Protein AF-A0A2D4MMD1-F1 (afdb_monomer_lite)

Foldseek 3Di:
DDDPVVVVVVVVVVVVLVVLVVLLVVLVVCCVVDVPVSLVSLVVSVVDPCSVVRPPNLQSLLSQLQVCVVVVVNVRSVVSVVVCPVVDPPDPCCVRHPD

Structure (mmCIF, N/CA/C/O backbone):
data_AF-A0A2D4MMD1-F1
#
_entry.id   AF-A0A2D4MMD1-F1
#
loop_
_atom_site.group_PDB
_atom_site.id
_atom_site.type_symbol
_atom_site.label_atom_id
_atom_site.label_alt_id
_atom_site.label_comp_id
_atom_site.label_asym_id
_atom_site.label_entity_id
_atom_site.label_seq_id
_atom_site.pdbx_PDB_ins_code
_atom_site.Cartn_x
_atom_site.Cartn_y
_atom_site.Cartn_z
_atom_site.occupancy
_atom_site.B_iso_or_equiv
_atom_site.auth_seq_id
_atom_site.auth_comp_id
_atom_site.auth_asym_id
_atom_site.auth_atom_id
_atom_site.pdbx_PDB_model_num
ATOM 1 N N . THR A 1 1 ? 22.528 -6.081 -30.629 1.00 61.34 1 THR A N 1
ATOM 2 C CA . THR A 1 1 ? 22.877 -5.779 -29.221 1.00 61.34 1 THR A CA 1
ATOM 3 C C . THR A 1 1 ? 22.115 -4.531 -28.816 1.00 61.34 1 THR A C 1
ATOM 5 O O . THR A 1 1 ? 22.139 -3.575 -29.575 1.00 61.34 1 THR A O 1
ATOM 8 N N . ARG A 1 2 ? 21.339 -4.562 -27.718 1.00 66.31 2 ARG A N 1
ATOM 9 C CA . ARG A 1 2 ? 20.625 -3.365 -27.217 1.00 66.31 2 ARG A CA 1
ATOM 10 C C . ARG A 1 2 ? 21.640 -2.291 -26.816 1.00 66.31 2 ARG A C 1
ATOM 12 O O . ARG A 1 2 ? 22.736 -2.656 -26.395 1.00 66.31 2 ARG A O 1
ATOM 19 N N . SER A 1 3 ? 21.302 -1.009 -26.971 1.00 89.75 3 SER A N 1
ATOM 20 C CA . SER A 1 3 ? 22.235 0.072 -26.629 1.00 89.75 3 SER A CA 1
ATOM 21 C C . SER A 1 3 ? 22.489 0.106 -25.109 1.00 89.75 3 SER A C 1
ATOM 23 O O . SER A 1 3 ? 21.582 -0.233 -24.342 1.00 89.75 3 SER A O 1
ATOM 25 N N . PRO A 1 4 ? 23.683 0.520 -24.648 1.00 89.00 4 PRO A N 1
ATOM 26 C CA . PRO A 1 4 ? 23.970 0.669 -23.218 1.00 89.00 4 PRO A CA 1
ATOM 27 C C . PRO A 1 4 ? 22.938 1.547 -22.491 1.00 89.00 4 PRO A C 1
ATOM 29 O O . PRO A 1 4 ? 22.465 1.191 -21.415 1.00 89.00 4 PRO A O 1
ATOM 32 N N . VAL A 1 5 ? 22.479 2.618 -23.145 1.00 91.00 5 VAL A N 1
ATOM 33 C CA . VAL A 1 5 ? 21.457 3.540 -22.623 1.00 91.00 5 VAL A CA 1
ATOM 34 C C . VAL A 1 5 ? 20.115 2.836 -22.389 1.00 91.00 5 VAL A C 1
ATOM 36 O O . VAL A 1 5 ? 19.455 3.051 -21.376 1.00 91.00 5 VAL A O 1
ATOM 39 N N . GLU A 1 6 ? 19.697 1.938 -23.286 1.00 91.44 6 GLU A N 1
ATOM 40 C CA . GLU A 1 6 ? 18.475 1.148 -23.077 1.00 91.44 6 GLU A CA 1
ATOM 41 C C . GLU A 1 6 ? 18.589 0.188 -21.888 1.00 91.44 6 GLU A C 1
ATOM 43 O O . GLU A 1 6 ? 17.577 -0.137 -21.258 1.00 91.44 6 GLU A O 1
ATOM 48 N N . GLN A 1 7 ? 19.792 -0.315 -21.601 1.00 91.00 7 GLN A N 1
ATOM 49 C CA . GLN A 1 7 ? 20.032 -1.193 -20.456 1.00 91.00 7 GLN A CA 1
ATOM 50 C C . GLN A 1 7 ? 20.013 -0.401 -19.146 1.00 91.00 7 GLN A C 1
ATOM 52 O O . GLN A 1 7 ? 19.368 -0.841 -18.195 1.00 91.00 7 GLN A O 1
ATOM 57 N N . GLU A 1 8 ? 20.634 0.778 -19.120 1.00 92.75 8 GLU A N 1
ATOM 58 C CA . GLU A 1 8 ? 20.609 1.695 -17.975 1.00 92.75 8 GLU A CA 1
ATOM 59 C C . GLU A 1 8 ? 19.185 2.152 -17.646 1.00 92.75 8 GLU A C 1
ATOM 61 O O . GLU A 1 8 ? 18.755 2.036 -16.499 1.00 92.75 8 GLU A O 1
ATOM 66 N N . ASN A 1 9 ? 18.400 2.548 -18.652 1.00 92.88 9 ASN A N 1
ATOM 67 C CA . ASN A 1 9 ? 17.001 2.942 -18.456 1.00 92.88 9 ASN A CA 1
ATOM 68 C C . ASN A 1 9 ? 16.155 1.803 -17.867 1.00 92.88 9 ASN A C 1
ATOM 70 O O . ASN A 1 9 ? 15.319 2.021 -16.990 1.00 92.88 9 ASN A O 1
ATOM 74 N N . LYS A 1 10 ? 16.382 0.560 -18.311 1.00 91.06 10 LYS A N 1
ATOM 75 C CA . LYS A 1 10 ? 15.696 -0.613 -17.747 1.00 91.06 10 LYS A CA 1
ATOM 76 C C . LYS A 1 10 ? 16.117 -0.894 -16.316 1.00 91.06 10 LYS A C 1
ATOM 78 O O . LYS A 1 10 ? 15.265 -1.246 -15.503 1.00 91.06 10 LYS A O 1
ATOM 83 N N . LEU A 1 11 ? 17.405 -0.754 -16.014 1.00 94.25 11 LEU A N 1
ATOM 84 C CA . LEU A 1 11 ? 17.914 -0.935 -14.662 1.00 94.25 11 LEU A CA 1
ATOM 85 C C . LEU A 1 11 ? 17.304 0.104 -13.713 1.00 94.25 11 LEU A C 1
ATOM 87 O O . LEU A 1 11 ? 16.794 -0.273 -12.661 1.00 94.25 11 LEU A O 1
ATOM 91 N N . ALA A 1 12 ? 17.278 1.375 -14.120 1.00 92.50 12 ALA A N 1
ATOM 92 C CA . ALA A 1 12 ? 16.665 2.458 -13.357 1.00 92.50 12 ALA A CA 1
ATOM 93 C C . ALA A 1 12 ? 15.170 2.200 -13.104 1.00 92.50 12 ALA A C 1
ATOM 95 O O . ALA A 1 12 ? 14.697 2.333 -11.974 1.00 92.50 12 ALA A O 1
ATOM 96 N N . HIS A 1 13 ? 14.437 1.736 -14.122 1.00 90.56 13 HIS A N 1
ATOM 97 C CA . HIS A 1 13 ? 13.024 1.376 -13.972 1.00 90.56 13 HIS A CA 1
ATOM 98 C C . HIS A 1 13 ? 12.813 0.250 -12.954 1.00 90.56 13 HIS A C 1
ATOM 100 O O . HIS A 1 13 ? 11.971 0.349 -12.064 1.00 90.56 13 HIS A O 1
ATOM 106 N N . LEU A 1 14 ? 13.615 -0.816 -13.032 1.00 92.31 14 LEU A N 1
ATOM 107 C CA . LEU A 1 14 ? 13.545 -1.928 -12.079 1.00 92.31 14 LEU A CA 1
ATOM 108 C C . LEU A 1 14 ? 13.881 -1.486 -10.648 1.00 92.31 14 LEU A C 1
ATOM 110 O O . LEU A 1 14 ? 13.218 -1.913 -9.702 1.00 92.31 14 LEU A O 1
ATOM 114 N N . GLN A 1 15 ? 14.872 -0.611 -10.480 1.00 93.19 15 GLN A N 1
ATOM 115 C CA . GLN A 1 15 ? 15.237 -0.054 -9.177 1.00 93.19 15 GLN A CA 1
ATOM 116 C C . GLN A 1 15 ? 14.120 0.815 -8.588 1.00 93.19 15 GLN A C 1
ATOM 118 O O . GLN A 1 15 ? 13.828 0.698 -7.393 1.00 93.19 15 GLN A O 1
ATOM 123 N N . SER A 1 16 ? 13.456 1.626 -9.417 1.00 91.38 16 SER A N 1
ATOM 124 C CA . SER A 1 16 ? 12.277 2.401 -9.012 1.00 91.38 16 SER A CA 1
ATOM 125 C C . SER A 1 16 ? 11.171 1.473 -8.503 1.00 91.38 16 SER A C 1
ATOM 127 O O . SER A 1 16 ? 10.710 1.598 -7.365 1.00 91.38 16 SER A O 1
ATOM 129 N N . LYS A 1 17 ? 10.854 0.422 -9.273 1.00 92.81 17 LYS A N 1
ATOM 130 C CA . LYS A 1 17 ? 9.864 -0.586 -8.876 1.00 92.81 17 LYS A CA 1
ATOM 131 C C . LYS A 1 17 ? 10.208 -1.279 -7.558 1.00 92.81 17 LYS A C 1
ATOM 133 O O . LYS A 1 17 ? 9.365 -1.393 -6.671 1.00 92.81 17 LYS A O 1
ATOM 138 N N . MET A 1 18 ? 11.459 -1.709 -7.388 1.00 94.00 18 MET A N 1
ATOM 139 C CA . MET A 1 18 ? 11.915 -2.323 -6.135 1.00 94.00 18 MET A CA 1
ATOM 140 C C . MET A 1 18 ? 11.807 -1.363 -4.947 1.00 94.00 18 MET A C 1
ATOM 142 O O . MET A 1 18 ? 11.532 -1.808 -3.833 1.00 94.00 18 MET A O 1
ATOM 146 N N . THR A 1 19 ? 12.012 -0.064 -5.165 1.00 94.69 19 THR A N 1
ATOM 147 C CA . THR A 1 19 ? 11.883 0.955 -4.116 1.00 94.69 19 THR A CA 1
ATOM 148 C C . THR A 1 19 ? 10.446 1.059 -3.620 1.00 94.69 19 THR A C 1
ATOM 150 O O . THR A 1 19 ? 10.227 1.015 -2.409 1.00 94.69 19 THR A O 1
ATOM 153 N N . LEU A 1 20 ? 9.464 1.097 -4.526 1.00 94.75 20 LEU A N 1
ATOM 154 C CA . LEU A 1 20 ? 8.046 1.103 -4.152 1.00 94.75 20 LEU A CA 1
ATOM 155 C C . LEU A 1 20 ? 7.672 -0.153 -3.352 1.00 94.75 20 LEU A C 1
ATOM 157 O O . LEU A 1 20 ? 7.110 -0.042 -2.261 1.00 94.75 20 LEU A O 1
ATOM 161 N N . VAL A 1 21 ? 8.069 -1.342 -3.829 1.00 94.88 21 VAL A N 1
ATOM 162 C CA . VAL A 1 21 ? 7.824 -2.619 -3.125 1.00 94.88 21 VAL A CA 1
ATOM 163 C C . VAL A 1 21 ? 8.410 -2.601 -1.711 1.00 94.88 21 VAL A C 1
ATOM 165 O O . VAL A 1 21 ? 7.737 -2.983 -0.753 1.00 94.88 21 VAL A O 1
ATOM 168 N N . LYS A 1 22 ? 9.651 -2.122 -1.555 1.00 96.44 22 LYS A N 1
ATOM 169 C CA . LYS A 1 22 ? 10.303 -2.017 -0.242 1.00 96.44 22 LYS A CA 1
ATOM 170 C C . LYS A 1 22 ? 9.555 -1.075 0.695 1.00 96.44 22 LYS A C 1
ATOM 172 O O . LYS A 1 22 ? 9.348 -1.448 1.847 1.00 96.44 22 LYS A O 1
ATOM 177 N N . ARG A 1 23 ? 9.129 0.096 0.210 1.00 96.06 23 ARG A N 1
ATOM 178 C CA . ARG A 1 23 ? 8.367 1.070 1.008 1.00 96.06 23 ARG A CA 1
ATOM 179 C C . ARG A 1 23 ? 7.072 0.465 1.541 1.00 96.06 23 ARG A C 1
ATOM 181 O O . ARG A 1 23 ? 6.801 0.588 2.730 1.00 96.06 23 ARG A O 1
ATOM 188 N N . PHE A 1 24 ? 6.319 -0.257 0.709 1.00 96.44 24 PHE A N 1
ATOM 189 C CA . PHE A 1 24 ? 5.073 -0.880 1.163 1.00 96.44 24 PHE A CA 1
ATOM 190 C C . PHE A 1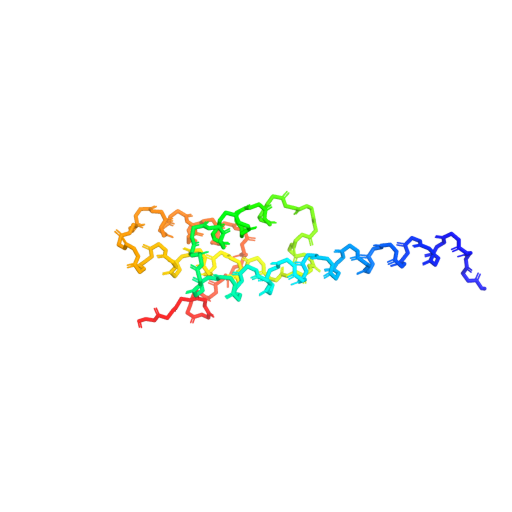 24 ? 5.309 -1.991 2.197 1.00 96.44 24 PHE A C 1
ATOM 192 O O . PHE A 1 24 ? 4.632 -2.043 3.223 1.00 96.44 24 PHE A O 1
ATOM 199 N N . ILE A 1 25 ? 6.312 -2.851 1.986 1.00 96.25 25 ILE A N 1
ATOM 200 C CA . ILE A 1 25 ? 6.680 -3.888 2.967 1.00 96.25 25 ILE A CA 1
ATOM 201 C C . ILE A 1 25 ? 7.122 -3.256 4.293 1.00 96.25 25 ILE A C 1
ATOM 203 O O . ILE A 1 25 ? 6.764 -3.757 5.358 1.00 96.25 25 ILE A O 1
ATOM 207 N N . GLN A 1 26 ? 7.895 -2.169 4.241 1.00 97.00 26 GLN A N 1
ATOM 208 C CA . GLN A 1 26 ? 8.334 -1.443 5.432 1.00 97.00 26 GLN A CA 1
ATOM 209 C C . GLN A 1 26 ? 7.155 -0.825 6.182 1.00 97.00 26 GLN A C 1
ATOM 211 O O . GLN A 1 26 ? 7.069 -1.025 7.388 1.00 97.00 26 GLN A O 1
ATOM 216 N N . ALA A 1 27 ? 6.216 -0.172 5.489 1.00 97.06 27 ALA A N 1
ATOM 217 C CA . ALA A 1 27 ? 5.010 0.377 6.109 1.00 97.06 27 ALA A CA 1
ATOM 218 C C . ALA A 1 27 ? 4.195 -0.712 6.830 1.00 97.06 27 ALA A C 1
ATOM 220 O O . ALA A 1 27 ? 3.839 -0.557 7.995 1.00 97.06 27 ALA A O 1
ATOM 221 N N . ARG A 1 28 ? 3.990 -1.873 6.191 1.00 96.31 28 ARG A N 1
ATOM 222 C CA . ARG A 1 28 ? 3.280 -3.004 6.814 1.00 96.31 28 ARG A CA 1
ATOM 223 C C . ARG A 1 28 ? 3.978 -3.556 8.058 1.00 96.31 28 ARG A C 1
ATOM 225 O O . ARG A 1 28 ? 3.296 -3.982 8.982 1.00 96.31 28 ARG A O 1
ATOM 232 N N . ARG A 1 29 ? 5.316 -3.582 8.079 1.00 96.75 29 ARG A N 1
ATOM 233 C CA . ARG A 1 29 ? 6.093 -4.007 9.259 1.00 96.75 29 ARG A CA 1
ATOM 234 C C . ARG A 1 29 ? 6.044 -2.967 10.373 1.00 96.75 29 ARG A C 1
ATOM 236 O O . ARG A 1 29 ? 5.891 -3.340 11.526 1.00 96.75 29 ARG A O 1
ATOM 243 N N . LEU A 1 30 ? 6.138 -1.687 10.015 1.00 97.25 30 LEU A N 1
ATOM 244 C CA . LEU A 1 30 ? 6.088 -0.573 10.957 1.00 97.25 30 LEU A CA 1
ATOM 245 C C . LEU A 1 30 ? 4.739 -0.492 11.677 1.00 97.25 30 LEU A C 1
ATOM 247 O O . LEU A 1 30 ? 4.693 -0.031 12.806 1.00 97.25 30 LEU A O 1
ATOM 251 N N . TYR A 1 31 ? 3.654 -0.974 11.066 1.00 97.19 31 TYR A N 1
ATOM 252 C CA . TYR A 1 31 ? 2.304 -0.857 11.619 1.00 97.19 31 TYR A CA 1
ATOM 253 C C . TYR A 1 31 ? 2.146 -1.389 13.049 1.00 97.19 31 TYR A C 1
ATOM 255 O O . TYR A 1 31 ? 1.387 -0.816 13.819 1.00 97.19 31 TYR A O 1
ATOM 263 N N . SER A 1 32 ? 2.855 -2.456 13.436 1.00 94.94 32 SER A N 1
ATOM 264 C CA . SER A 1 32 ? 2.788 -2.968 14.814 1.00 94.94 32 SER A CA 1
ATOM 265 C C . SER A 1 32 ? 3.452 -2.052 15.847 1.00 94.94 32 SER A C 1
ATOM 267 O O . SER A 1 32 ? 3.169 -2.178 17.034 1.00 94.94 32 SER A O 1
ATOM 269 N N . GLU A 1 33 ? 4.343 -1.164 15.408 1.00 97.38 33 GLU A N 1
ATOM 270 C CA . GLU A 1 33 ? 5.112 -0.246 16.254 1.00 97.38 33 GLU A CA 1
ATOM 271 C C . GLU A 1 33 ? 4.535 1.175 16.198 1.00 97.38 33 GLU A C 1
ATOM 273 O O . GLU A 1 33 ? 4.302 1.793 17.235 1.00 97.38 33 GLU A O 1
ATOM 278 N N . ASP A 1 34 ? 4.256 1.671 14.991 1.00 97.62 34 ASP A N 1
ATOM 279 C CA . ASP A 1 34 ? 3.665 2.980 14.726 1.00 97.62 34 ASP A CA 1
ATOM 280 C C . ASP A 1 34 ? 2.612 2.886 13.601 1.00 97.62 34 ASP A C 1
ATOM 282 O O . ASP A 1 34 ? 2.917 3.083 12.416 1.00 97.62 34 ASP A O 1
ATOM 286 N N . PRO A 1 35 ? 1.343 2.596 13.957 1.00 96.25 35 PRO A N 1
ATOM 287 C CA . PRO A 1 35 ? 0.247 2.551 12.998 1.00 96.25 35 PRO A CA 1
ATOM 288 C C . PRO A 1 35 ? 0.081 3.859 12.220 1.00 96.25 35 PRO A C 1
ATOM 290 O O . PRO A 1 35 ? -0.208 3.826 11.027 1.00 96.25 35 PRO A O 1
ATOM 293 N N . LYS A 1 36 ? 0.278 5.015 12.869 1.00 96.06 36 LYS A N 1
ATOM 294 C CA . LYS A 1 36 ? 0.022 6.326 12.255 1.00 96.06 36 LYS A CA 1
ATOM 295 C C . LYS A 1 36 ? 1.022 6.612 11.147 1.00 96.06 36 LYS A C 1
ATOM 297 O O . LYS A 1 36 ? 0.623 7.010 10.053 1.00 96.06 36 LYS A O 1
ATOM 302 N N . GLU A 1 37 ? 2.305 6.378 11.405 1.00 97.62 37 GLU A N 1
ATOM 303 C CA . GLU A 1 37 ? 3.330 6.557 10.380 1.00 97.62 37 GLU A CA 1
ATOM 304 C C . GLU A 1 37 ? 3.184 5.518 9.261 1.00 97.62 37 GLU A C 1
ATOM 306 O O . GLU A 1 37 ? 3.315 5.863 8.088 1.00 97.62 37 GLU A O 1
ATOM 311 N N . ALA A 1 38 ? 2.830 4.269 9.583 1.00 97.31 38 ALA A N 1
ATOM 312 C CA . ALA A 1 38 ? 2.551 3.249 8.574 1.00 97.31 38 ALA A CA 1
ATOM 313 C C . ALA A 1 38 ? 1.410 3.657 7.622 1.00 97.31 38 ALA A C 1
ATOM 315 O O . ALA A 1 38 ? 1.550 3.509 6.405 1.00 97.31 38 ALA A O 1
ATOM 316 N N . ILE A 1 39 ? 0.317 4.221 8.149 1.00 97.44 39 ILE A N 1
ATOM 317 C CA . ILE A 1 39 ? -0.786 4.752 7.333 1.00 97.44 39 ILE A CA 1
ATOM 318 C C . ILE A 1 39 ? -0.311 5.917 6.471 1.00 97.44 39 ILE A C 1
ATOM 320 O O . ILE A 1 39 ? -0.513 5.886 5.257 1.00 97.44 39 ILE A O 1
ATOM 324 N N . ARG A 1 40 ? 0.405 6.887 7.052 1.00 97.31 40 ARG A N 1
ATOM 325 C CA . ARG A 1 40 ? 0.948 8.033 6.309 1.00 97.31 40 ARG A CA 1
ATOM 326 C C . ARG A 1 40 ? 1.836 7.592 5.141 1.00 97.31 40 ARG A C 1
ATOM 328 O O . ARG A 1 40 ? 1.756 8.152 4.050 1.00 97.31 40 ARG A O 1
ATOM 335 N N . GLN A 1 41 ? 2.675 6.575 5.341 1.00 96.75 41 GLN A N 1
ATOM 336 C CA . GLN A 1 41 ? 3.523 6.020 4.280 1.00 96.75 41 GLN A CA 1
ATOM 337 C C . GLN A 1 41 ? 2.706 5.348 3.171 1.00 96.75 41 GLN A C 1
ATOM 339 O O . GLN A 1 41 ? 3.041 5.499 1.995 1.00 96.75 41 GLN A O 1
ATOM 344 N N . CYS A 1 42 ? 1.631 4.638 3.520 1.00 96.50 42 CYS A N 1
ATOM 345 C CA . CYS A 1 42 ? 0.706 4.058 2.547 1.00 96.50 42 CYS A CA 1
ATOM 346 C C . CYS A 1 42 ? -0.052 5.134 1.754 1.00 96.50 42 CYS A C 1
ATOM 348 O O . CYS A 1 42 ? -0.167 5.012 0.538 1.00 96.50 42 CYS A O 1
ATOM 350 N N . GLU A 1 43 ? -0.497 6.217 2.393 1.00 95.62 43 GLU A N 1
ATOM 351 C CA . GLU A 1 43 ? -1.130 7.352 1.707 1.00 95.62 43 GLU A CA 1
ATOM 352 C C . GLU A 1 43 ? -0.166 8.048 0.738 1.00 95.62 43 GLU A C 1
ATOM 354 O O . GLU A 1 43 ? -0.536 8.342 -0.397 1.00 95.62 43 GLU A O 1
ATOM 359 N N . LEU A 1 44 ? 1.095 8.246 1.139 1.00 95.50 44 LEU A N 1
ATOM 360 C CA . LEU A 1 44 ? 2.128 8.765 0.238 1.00 95.50 44 LEU A CA 1
ATOM 361 C C . 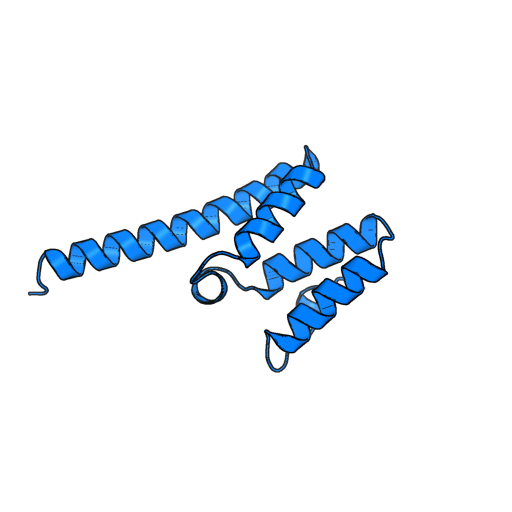LEU A 1 44 ? 2.371 7.831 -0.952 1.00 95.50 44 LEU A C 1
ATOM 363 O O . LEU A 1 44 ? 2.548 8.310 -2.069 1.00 95.50 44 LEU A O 1
ATOM 367 N N . LEU A 1 45 ? 2.356 6.511 -0.732 1.00 94.06 45 LEU A N 1
ATOM 368 C CA . LEU A 1 45 ? 2.499 5.528 -1.807 1.00 94.06 45 LEU A CA 1
ATOM 369 C C . LEU A 1 45 ? 1.378 5.640 -2.844 1.00 94.06 45 LEU A C 1
ATOM 371 O O . LEU A 1 45 ? 1.670 5.514 -4.027 1.00 94.06 45 LEU A O 1
ATOM 375 N N . LEU A 1 46 ? 0.137 5.934 -2.436 1.00 92.19 46 LEU A N 1
ATOM 376 C CA . LEU A 1 46 ? -0.988 6.144 -3.363 1.00 92.19 46 LEU A CA 1
ATOM 377 C C . LEU A 1 46 ? -0.775 7.315 -4.336 1.00 92.19 46 LEU A C 1
ATOM 379 O O . LEU A 1 46 ? -1.440 7.361 -5.371 1.00 92.19 46 LEU A O 1
ATOM 383 N N . GLY A 1 47 ? 0.112 8.257 -4.006 1.00 90.25 47 GLY A N 1
ATOM 384 C CA . GLY A 1 47 ? 0.481 9.378 -4.871 1.00 90.25 47 GLY A CA 1
ATOM 385 C C . GLY A 1 47 ? 1.650 9.091 -5.818 1.00 90.25 47 GLY A C 1
ATOM 386 O O . GLY A 1 47 ? 1.946 9.929 -6.669 1.00 90.25 47 GLY A O 1
ATOM 387 N N . GLU A 1 48 ? 2.330 7.950 -5.680 1.00 90.81 48 GLU A N 1
ATOM 388 C CA . GLU A 1 48 ? 3.505 7.636 -6.492 1.00 90.81 48 GLU A CA 1
ATOM 389 C C . GLU A 1 48 ? 3.116 7.242 -7.925 1.00 90.81 48 GLU A C 1
ATOM 391 O O . GLU A 1 48 ? 2.191 6.444 -8.127 1.00 90.81 48 GLU A O 1
ATOM 396 N N . PRO A 1 49 ? 3.850 7.736 -8.939 1.00 81.19 49 PRO A N 1
ATOM 397 C CA . PRO A 1 49 ? 3.687 7.249 -10.298 1.00 81.19 49 PRO A CA 1
ATOM 398 C C . PRO A 1 49 ? 4.027 5.754 -10.364 1.00 81.19 49 PRO A C 1
ATOM 400 O O . PRO A 1 49 ? 4.863 5.247 -9.618 1.00 81.19 49 PRO A O 1
ATOM 403 N N . ASP A 1 50 ? 3.374 5.035 -11.276 1.00 81.31 50 ASP A N 1
ATOM 404 C CA . ASP A 1 50 ? 3.590 3.605 -11.530 1.00 81.31 50 ASP A CA 1
ATOM 405 C C . ASP A 1 50 ? 3.278 2.645 -10.371 1.00 81.31 50 ASP A C 1
ATOM 407 O O . ASP A 1 50 ? 3.560 1.443 -10.511 1.00 81.31 50 ASP A O 1
ATOM 411 N N . LEU A 1 51 ? 2.661 3.115 -9.276 1.00 82.62 51 LEU A N 1
ATOM 412 C CA . LEU A 1 51 ? 2.257 2.254 -8.162 1.00 82.62 51 LEU A CA 1
ATOM 413 C C . LEU A 1 51 ? 1.442 1.063 -8.673 1.00 82.62 51 LEU A C 1
ATOM 415 O O . LEU A 1 51 ? 1.854 -0.072 -8.454 1.00 82.62 51 LEU A O 1
ATOM 419 N N . ASP A 1 52 ? 0.381 1.320 -9.442 1.00 74.94 52 ASP A N 1
ATOM 420 C CA . ASP A 1 52 ? -0.549 0.305 -9.961 1.00 74.94 52 ASP A CA 1
ATOM 421 C C . ASP A 1 52 ? 0.133 -0.764 -10.831 1.00 74.94 52 ASP A C 1
ATOM 423 O O . ASP A 1 52 ? -0.345 -1.893 -10.941 1.00 74.94 52 ASP A O 1
ATOM 427 N N . THR A 1 53 ? 1.277 -0.433 -11.443 1.00 79.75 53 THR A N 1
ATOM 428 C CA . THR A 1 53 ? 2.056 -1.360 -12.284 1.00 79.75 53 THR A CA 1
ATOM 429 C C . THR A 1 53 ? 3.151 -2.108 -11.516 1.00 79.75 53 THR A C 1
ATOM 431 O O . THR A 1 53 ? 3.905 -2.895 -12.107 1.00 79.75 53 THR A O 1
ATOM 434 N N . THR A 1 54 ? 3.286 -1.831 -10.220 1.00 84.44 54 THR A N 1
ATOM 435 C CA . THR A 1 54 ? 4.383 -2.300 -9.367 1.00 84.44 54 THR A CA 1
ATOM 436 C C . THR A 1 54 ? 3.872 -3.051 -8.143 1.00 84.44 54 THR A C 1
ATOM 438 O O . THR A 1 54 ? 4.361 -4.138 -7.839 1.00 84.44 54 THR A O 1
ATOM 441 N N . ILE A 1 55 ? 2.878 -2.494 -7.459 1.00 86.12 55 ILE A N 1
ATOM 442 C CA . ILE A 1 55 ? 2.153 -3.092 -6.341 1.00 86.12 55 ILE A CA 1
ATOM 443 C C . ILE A 1 55 ? 0.671 -3.038 -6.700 1.00 86.12 55 ILE A C 1
ATOM 445 O O . ILE A 1 55 ? 0.209 -2.115 -7.365 1.00 86.12 55 ILE A O 1
ATOM 449 N N . ARG A 1 56 ? -0.108 -4.024 -6.259 1.00 88.31 56 ARG A N 1
ATOM 450 C CA . ARG A 1 56 ? -1.554 -3.963 -6.459 1.00 88.31 56 ARG A CA 1
ATOM 451 C C . ARG A 1 56 ? -2.114 -2.833 -5.606 1.00 88.31 56 ARG A C 1
ATOM 453 O O . ARG A 1 56 ? -2.062 -2.904 -4.382 1.00 88.31 56 ARG A O 1
ATOM 460 N N . LEU A 1 57 ? -2.709 -1.837 -6.253 1.00 90.19 57 LEU A N 1
ATOM 461 C CA . LEU A 1 57 ? -3.399 -0.733 -5.585 1.00 90.19 57 LEU A CA 1
ATOM 462 C C . LEU A 1 57 ? -4.397 -1.218 -4.521 1.00 90.19 57 LEU A C 1
ATOM 464 O O . LEU A 1 57 ? -4.509 -0.624 -3.452 1.00 90.19 57 LEU A O 1
ATOM 468 N N . GLY A 1 58 ? -5.077 -2.336 -4.801 1.00 90.06 58 GLY A N 1
ATOM 469 C CA . GLY A 1 58 ? -6.012 -2.976 -3.878 1.00 90.06 58 GLY A CA 1
ATOM 470 C C . GLY A 1 58 ? -5.370 -3.427 -2.564 1.00 90.06 58 GLY A C 1
ATOM 471 O O . GLY A 1 58 ? -6.013 -3.321 -1.529 1.00 90.06 58 GLY A O 1
ATOM 472 N N . ASP A 1 59 ? -4.100 -3.843 -2.565 1.00 91.00 59 ASP A N 1
ATOM 473 C CA . ASP A 1 59 ? -3.405 -4.245 -1.335 1.00 91.00 59 ASP A CA 1
ATOM 474 C C . ASP A 1 59 ? -3.127 -3.025 -0.438 1.00 91.00 59 ASP A C 1
ATOM 476 O O . ASP A 1 59 ? -3.224 -3.117 0.784 1.00 91.00 59 ASP A O 1
ATOM 480 N N . VAL A 1 60 ? -2.809 -1.871 -1.038 1.00 94.62 60 VAL A N 1
ATOM 481 C CA . VAL A 1 60 ? -2.565 -0.617 -0.303 1.00 94.62 60 VAL A CA 1
ATOM 482 C C . VAL A 1 60 ? -3.878 -0.042 0.229 1.00 94.62 60 VAL A C 1
ATOM 484 O O . VAL A 1 60 ? -3.972 0.294 1.406 1.00 94.62 60 VAL A O 1
ATOM 487 N N . LEU A 1 61 ? -4.911 0.030 -0.616 1.00 94.12 61 LEU A N 1
ATOM 488 C CA . LEU A 1 61 ? -6.232 0.513 -0.212 1.00 94.12 61 LEU A CA 1
ATOM 489 C C . LEU A 1 61 ? -6.898 -0.422 0.805 1.00 94.12 61 L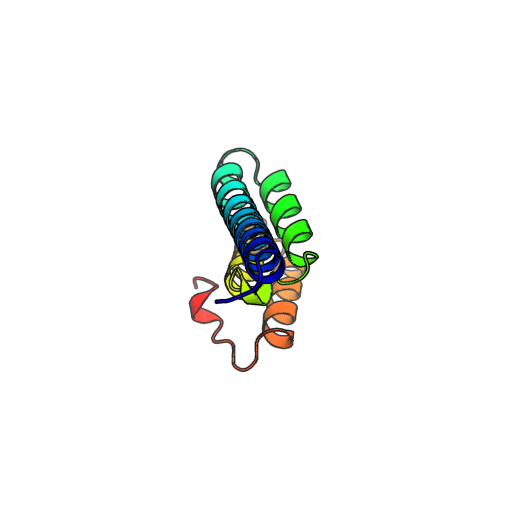EU A C 1
ATOM 491 O O . LEU A 1 61 ? -7.489 0.065 1.760 1.00 94.12 61 LEU A O 1
ATOM 495 N N . GLY A 1 62 ? -6.773 -1.742 0.646 1.00 93.31 62 GLY A N 1
ATOM 496 C CA . GL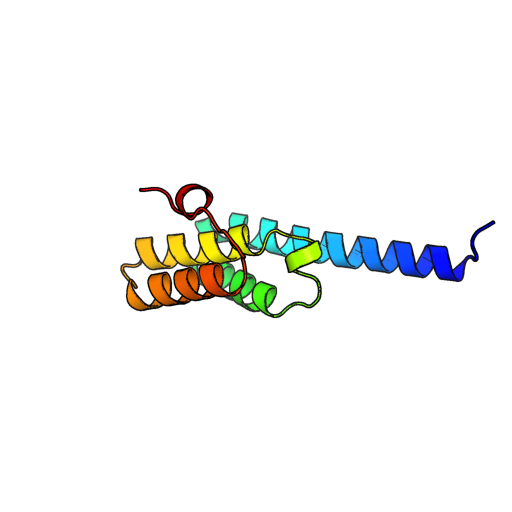Y A 1 62 ? -7.295 -2.725 1.600 1.00 93.31 62 GLY A CA 1
ATOM 497 C C . GLY A 1 62 ? -6.648 -2.571 2.973 1.00 93.31 62 GLY A C 1
ATOM 498 O O . GLY A 1 62 ? -7.344 -2.508 3.979 1.00 93.31 62 GLY A O 1
ATOM 499 N N . PHE A 1 63 ? -5.329 -2.364 3.006 1.00 95.19 63 PHE A N 1
ATOM 500 C CA . PHE A 1 63 ? -4.610 -2.076 4.245 1.00 95.19 63 PHE A CA 1
ATOM 501 C C . PHE A 1 63 ? -5.114 -0.802 4.953 1.00 95.19 63 PHE A C 1
ATOM 503 O O . PHE A 1 63 ? -5.260 -0.793 6.175 1.00 95.19 63 PHE A O 1
ATOM 510 N N . LEU A 1 64 ? -5.420 0.261 4.200 1.00 96.38 64 LEU A N 1
ATOM 511 C CA . LEU A 1 64 ? -6.003 1.494 4.749 1.00 96.38 64 LEU A CA 1
ATOM 512 C C . LEU A 1 64 ? -7.437 1.279 5.260 1.00 96.38 64 LEU A C 1
ATOM 514 O O . LEU A 1 64 ? -7.790 1.771 6.332 1.00 96.38 64 LEU A O 1
ATOM 518 N N . VAL A 1 65 ? -8.259 0.525 4.523 1.00 95.88 65 VAL A N 1
ATOM 519 C CA . VAL A 1 65 ? -9.623 0.165 4.942 1.00 95.88 65 VAL A CA 1
ATOM 520 C C . VAL A 1 65 ? -9.591 -0.605 6.261 1.00 95.88 65 VAL A C 1
ATOM 522 O O . VAL A 1 65 ? -10.273 -0.201 7.202 1.00 95.88 65 VAL A O 1
ATOM 525 N N . ASP A 1 66 ? -8.768 -1.652 6.357 1.00 94.94 66 ASP A N 1
ATOM 526 C CA . ASP A 1 66 ? -8.638 -2.481 7.560 1.00 94.94 66 ASP A CA 1
ATOM 527 C C . ASP A 1 66 ? -8.242 -1.646 8.788 1.00 94.94 66 ASP A C 1
ATOM 529 O O . ASP A 1 66 ? -8.828 -1.803 9.861 1.00 94.94 66 ASP A O 1
ATOM 533 N N . HIS A 1 67 ? -7.301 -0.709 8.635 1.00 96.25 67 HIS A N 1
ATOM 534 C CA . HIS A 1 67 ? -6.919 0.200 9.716 1.00 96.25 67 HIS A CA 1
ATOM 535 C C . HIS A 1 67 ? -8.092 1.055 10.205 1.00 96.25 67 HIS A C 1
ATOM 537 O O . HIS A 1 67 ? -8.387 1.088 11.401 1.00 96.25 67 HIS A O 1
ATOM 543 N N . HIS A 1 68 ? -8.786 1.737 9.293 1.00 96.25 68 HIS A N 1
ATOM 544 C CA . HIS A 1 68 ? -9.886 2.619 9.677 1.00 96.25 68 HIS A CA 1
ATOM 545 C C . HIS A 1 68 ? -11.085 1.846 10.237 1.00 96.25 68 HIS A C 1
ATOM 547 O O . HIS A 1 68 ? -11.792 2.366 11.099 1.00 96.25 68 HIS A O 1
ATOM 553 N N . LEU A 1 69 ? -11.293 0.592 9.822 1.00 94.69 69 LEU A N 1
ATOM 554 C CA . LEU A 1 69 ? -12.260 -0.300 10.464 1.00 94.69 69 LEU A CA 1
ATOM 555 C C . LEU A 1 69 ? -11.867 -0.608 11.915 1.00 94.69 69 LEU A C 1
ATOM 557 O O . LEU A 1 69 ? -12.707 -0.481 12.806 1.00 94.69 69 LEU A O 1
ATOM 561 N N . GLN A 1 70 ? -10.597 -0.941 12.177 1.00 93.69 70 GLN A N 1
ATOM 562 C CA . GLN A 1 70 ? -10.093 -1.188 13.537 1.00 93.69 70 GLN A CA 1
ATOM 563 C C . GLN A 1 70 ? -10.217 0.045 14.444 1.00 93.69 70 GLN A C 1
ATOM 565 O O . GLN A 1 70 ? -10.523 -0.091 15.627 1.00 93.69 70 GLN A O 1
ATOM 570 N N . MET A 1 71 ? -10.027 1.244 13.887 1.00 95.19 71 MET A N 1
ATOM 571 C CA . MET A 1 71 ? -10.167 2.517 14.606 1.00 95.19 71 MET A CA 1
ATOM 572 C C . MET A 1 71 ? -11.622 3.004 14.722 1.00 95.19 71 MET A C 1
ATOM 574 O O . MET A 1 71 ? -11.868 4.044 15.325 1.00 95.19 71 MET A O 1
ATOM 578 N N . GLN A 1 72 ? -12.592 2.260 14.174 1.00 96.00 72 GLN A N 1
ATOM 579 C CA . GLN A 1 72 ? -14.015 2.636 14.105 1.00 96.00 72 GLN A CA 1
ATOM 580 C C . GLN A 1 72 ? -14.275 3.932 13.312 1.00 96.00 72 GLN A C 1
ATOM 582 O O . GLN A 1 72 ? -15.314 4.581 13.441 1.00 96.00 72 GLN A O 1
ATOM 587 N N . GLU A 1 73 ? -13.355 4.296 12.423 1.00 96.62 73 GLU A N 1
ATOM 588 C CA . GLU A 1 73 ? -13.432 5.458 11.540 1.00 96.62 73 GLU A CA 1
ATOM 589 C C . GLU A 1 73 ? -14.145 5.087 10.230 1.00 96.62 73 GLU A C 1
ATOM 591 O O . GLU A 1 73 ? -13.612 5.212 9.123 1.00 96.62 73 GLU A O 1
ATOM 596 N N . PHE A 1 74 ? -15.392 4.621 10.342 1.00 94.12 74 PHE A N 1
ATOM 597 C CA . PHE A 1 74 ? -16.138 4.009 9.233 1.00 94.12 74 PHE A CA 1
ATOM 598 C C . PHE A 1 74 ? -16.293 4.914 8.004 1.00 94.12 74 PHE A C 1
ATOM 600 O O . PHE A 1 74 ? -16.282 4.436 6.872 1.00 94.12 74 PHE A O 1
ATOM 607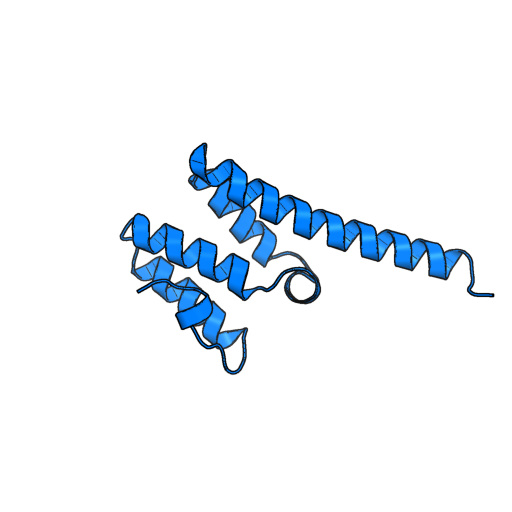 N N . GLN A 1 75 ? -16.397 6.231 8.201 1.00 96.12 75 GLN A N 1
ATOM 608 C CA . GLN A 1 75 ? -16.463 7.188 7.092 1.00 96.12 75 GLN A CA 1
ATOM 609 C C . GLN A 1 75 ? -15.170 7.231 6.272 1.00 96.12 75 GLN A C 1
ATOM 611 O O . GLN A 1 75 ? -15.210 7.503 5.072 1.00 96.12 75 GLN A O 1
ATOM 616 N N . MET A 1 76 ? -14.018 7.017 6.908 1.00 95.50 76 MET A N 1
ATOM 617 C CA . MET A 1 76 ? -12.731 6.978 6.220 1.00 95.50 76 MET A CA 1
ATOM 618 C C . MET A 1 76 ? -12.541 5.627 5.528 1.00 95.50 76 MET A C 1
ATOM 620 O O . MET A 1 76 ? -12.213 5.593 4.343 1.00 95.50 76 MET A O 1
ATOM 624 N N . ALA A 1 77 ? -12.870 4.527 6.217 1.00 95.12 77 ALA A N 1
ATOM 625 C CA . ALA A 1 77 ? -12.873 3.186 5.631 1.00 95.12 77 ALA A CA 1
ATOM 626 C C . ALA A 1 77 ? -13.743 3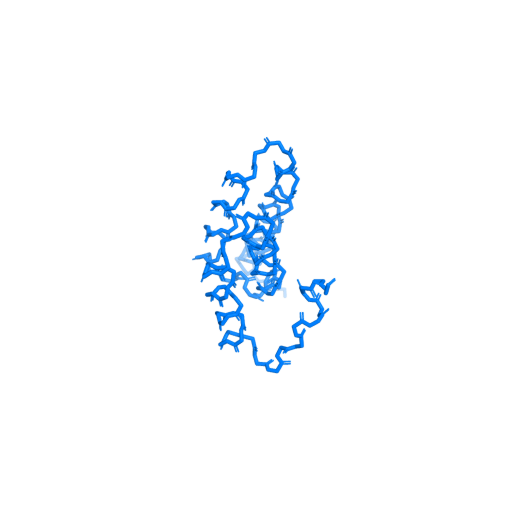.123 4.361 1.00 95.12 77 ALA A C 1
ATOM 628 O O . ALA A 1 77 ? -13.294 2.661 3.315 1.00 95.12 77 ALA A O 1
ATOM 629 N N . TYR A 1 78 ? -14.962 3.670 4.414 1.00 93.94 78 TYR A N 1
ATOM 630 C CA . TYR A 1 78 ? -15.858 3.717 3.258 1.00 93.94 78 TYR A CA 1
ATOM 631 C C . TYR A 1 78 ? -15.290 4.550 2.101 1.00 93.94 78 TYR A C 1
ATOM 633 O O . TYR A 1 78 ? -15.410 4.153 0.944 1.00 93.94 78 TYR A O 1
ATOM 641 N N . ARG A 1 79 ? -14.632 5.682 2.391 1.00 95.69 79 ARG A N 1
ATOM 642 C CA . ARG A 1 79 ? -13.983 6.504 1.356 1.00 95.69 79 ARG A CA 1
ATOM 643 C C . ARG A 1 79 ? -12.905 5.725 0.604 1.00 95.69 79 ARG A C 1
ATOM 645 O O . ARG A 1 79 ? -12.925 5.719 -0.624 1.00 95.69 79 ARG A O 1
ATOM 652 N N . TYR A 1 80 ? -12.022 5.029 1.317 1.00 94.56 80 TYR A N 1
ATOM 653 C CA . TYR A 1 80 ? -10.982 4.216 0.680 1.00 94.56 80 TYR A CA 1
ATOM 654 C C . TYR A 1 80 ? -11.549 3.020 -0.093 1.00 94.56 80 TYR A C 1
ATOM 656 O O . TYR A 1 80 ? -11.038 2.673 -1.160 1.00 94.56 80 TYR A O 1
ATOM 664 N N . LEU A 1 81 ? -12.642 2.430 0.390 1.00 92.06 81 LEU A N 1
ATOM 665 C CA . LEU A 1 81 ? -13.347 1.358 -0.308 1.00 92.06 81 LEU A CA 1
ATOM 666 C C . LEU A 1 81 ? -13.968 1.860 -1.624 1.00 92.06 81 LEU A C 1
ATOM 668 O O . LEU A 1 81 ? -13.822 1.219 -2.665 1.00 92.06 81 LEU A O 1
ATOM 672 N N . GLU A 1 82 ? -14.604 3.030 -1.619 1.00 92.38 82 GLU A N 1
ATOM 673 C CA . GLU A 1 82 ? -15.141 3.641 -2.839 1.00 92.38 82 GLU A CA 1
ATOM 674 C C . GLU A 1 82 ? -14.037 4.026 -3.831 1.00 92.38 82 GLU A C 1
ATOM 676 O O . GLU A 1 82 ? -14.193 3.824 -5.037 1.00 92.38 82 GLU A O 1
ATOM 681 N N . ASP A 1 83 ? -12.893 4.511 -3.348 1.00 91.12 83 ASP A N 1
ATOM 682 C CA . ASP A 1 83 ? -11.725 4.752 -4.197 1.00 91.12 83 ASP A CA 1
ATOM 683 C C . ASP A 1 83 ? -11.208 3.458 -4.839 1.00 91.12 83 ASP A C 1
ATOM 685 O O . ASP A 1 83 ? -10.870 3.456 -6.026 1.00 91.12 83 ASP A O 1
ATOM 689 N N . MET A 1 84 ? -11.221 2.340 -4.106 1.00 88.94 84 MET A N 1
ATOM 690 C CA . MET A 1 84 ? -10.871 1.024 -4.644 1.00 88.94 84 MET A CA 1
ATOM 691 C C . MET A 1 84 ? -11.828 0.606 -5.766 1.00 88.94 84 MET A C 1
ATOM 693 O O . MET A 1 84 ? -11.377 0.176 -6.826 1.00 88.94 84 MET A O 1
ATOM 697 N N . ARG A 1 85 ? -13.141 0.792 -5.582 1.00 86.25 85 ARG A N 1
ATOM 698 C CA . ARG A 1 85 ? -14.159 0.466 -6.600 1.00 86.25 85 ARG A CA 1
ATOM 699 C C . ARG A 1 85 ? -14.043 1.328 -7.854 1.00 86.25 85 ARG A C 1
ATOM 701 O O . ARG A 1 85 ? -14.275 0.832 -8.952 1.00 86.25 85 ARG A O 1
ATOM 708 N N . LYS A 1 86 ? -13.688 2.606 -7.703 1.00 87.69 86 LYS A N 1
ATOM 709 C CA . LYS A 1 86 ? -13.495 3.526 -8.835 1.00 87.69 86 LYS A CA 1
ATOM 710 C C . LYS A 1 86 ? -12.245 3.193 -9.640 1.00 87.69 86 LYS A C 1
ATOM 712 O O . LYS A 1 86 ? -12.274 3.282 -10.864 1.00 87.69 86 LYS A O 1
ATOM 717 N N . LYS A 1 87 ? -11.146 2.856 -8.959 1.00 85.56 87 LYS A N 1
ATOM 718 C CA . LYS A 1 87 ? -9.831 2.668 -9.590 1.00 85.56 87 LYS A CA 1
ATOM 719 C C . LYS A 1 87 ? -9.598 1.242 -10.093 1.00 85.56 87 LYS A C 1
ATOM 721 O O . LYS A 1 87 ? -8.794 1.058 -11.000 1.00 85.56 87 LYS A O 1
ATOM 726 N N . ILE A 1 88 ? -10.295 0.242 -9.545 1.00 81.12 88 ILE A N 1
ATOM 727 C CA . ILE A 1 88 ? -10.115 -1.172 -9.898 1.00 81.12 88 ILE A CA 1
ATOM 728 C C . ILE A 1 88 ? -11.410 -1.717 -10.527 1.00 81.12 88 ILE A C 1
ATOM 730 O O . ILE A 1 88 ? -12.361 -2.042 -9.809 1.00 81.12 88 ILE A O 1
ATOM 734 N N . PRO A 1 89 ? -11.471 -1.850 -11.867 1.00 74.44 89 PRO A N 1
ATOM 735 C CA . PRO A 1 89 ? -12.620 -2.437 -12.548 1.00 74.44 89 PRO A CA 1
ATOM 736 C C . PRO A 1 89 ? -12.884 -3.869 -12.064 1.00 74.44 89 PRO A C 1
ATOM 738 O O . PRO A 1 89 ? -11.954 -4.662 -11.926 1.00 74.44 89 PRO A O 1
ATOM 741 N N . CYS A 1 90 ? -14.155 -4.214 -11.841 1.00 67.62 90 CYS A N 1
ATOM 742 C CA . CYS A 1 90 ? -14.592 -5.555 -11.424 1.00 67.62 90 CYS A CA 1
ATOM 743 C C . CYS A 1 90 ? -13.970 -6.062 -10.104 1.00 67.62 90 CYS A C 1
ATOM 745 O O . CYS A 1 90 ? -13.818 -7.272 -9.924 1.00 67.62 90 CYS A O 1
ATOM 747 N N . VAL A 1 91 ? -13.611 -5.165 -9.176 1.00 68.44 91 VAL A N 1
ATOM 748 C CA . VAL A 1 91 ? -13.003 -5.562 -7.899 1.00 68.44 91 VAL A CA 1
ATOM 749 C C . VAL A 1 91 ? -13.940 -6.461 -7.084 1.00 68.44 91 VAL A C 1
ATOM 751 O O . VAL A 1 91 ? -15.073 -6.097 -6.767 1.00 68.44 91 VAL A O 1
ATOM 754 N N . ASN A 1 92 ? -13.459 -7.652 -6.723 1.00 73.25 92 ASN A N 1
ATOM 755 C CA . ASN A 1 92 ? -14.103 -8.484 -5.715 1.00 73.25 92 ASN A CA 1
ATOM 756 C C . ASN A 1 92 ? -13.517 -8.113 -4.346 1.00 73.25 92 ASN A C 1
ATOM 758 O O . ASN A 1 92 ? -12.399 -8.498 -4.007 1.00 73.25 92 ASN A O 1
ATOM 762 N N . LEU A 1 93 ? -14.283 -7.332 -3.583 1.00 69.00 93 LEU A N 1
ATOM 763 C CA . LEU A 1 93 ? -13.871 -6.757 -2.299 1.00 69.00 93 LEU A CA 1
ATOM 764 C C . LEU A 1 93 ? -13.562 -7.812 -1.224 1.00 69.00 93 LEU A C 1
ATOM 766 O O . LEU A 1 93 ? -12.755 -7.543 -0.339 1.00 69.00 93 LEU A O 1
ATOM 770 N N . ASN A 1 94 ? -14.113 -9.026 -1.338 1.00 71.62 94 ASN A N 1
ATOM 771 C CA . ASN A 1 94 ? -13.867 -10.110 -0.379 1.00 71.62 94 ASN A CA 1
ATOM 772 C C . ASN A 1 94 ? -12.410 -10.607 -0.384 1.00 71.62 94 ASN A C 1
ATOM 774 O O . ASN A 1 94 ? -12.015 -11.328 0.523 1.00 71.62 94 ASN A O 1
ATOM 778 N N . TYR A 1 95 ? -11.604 -10.255 -1.393 1.00 65.12 95 TYR A N 1
ATOM 779 C CA . TYR A 1 95 ? -10.170 -10.575 -1.405 1.00 65.12 95 TYR A CA 1
ATOM 780 C C . TYR A 1 95 ? -9.312 -9.593 -0.601 1.00 65.12 95 TYR A C 1
ATOM 782 O O . TYR A 1 95 ? -8.141 -9.879 -0.363 1.00 65.12 95 TYR A O 1
ATOM 790 N N . TYR A 1 96 ? -9.871 -8.443 -0.221 1.00 62.06 96 TYR A N 1
ATOM 791 C CA . TYR A 1 96 ? -9.121 -7.327 0.360 1.00 62.06 96 TYR A CA 1
ATOM 792 C C . TYR A 1 96 ? -9.621 -6.907 1.736 1.00 62.06 96 TYR A C 1
ATOM 794 O O . TYR A 1 96 ? -8.888 -6.235 2.449 1.00 62.06 96 TYR A O 1
ATOM 802 N N . VAL A 1 97 ? -10.848 -7.284 2.092 1.00 65.19 97 VAL A N 1
ATOM 803 C CA . VAL A 1 97 ? -11.469 -6.958 3.374 1.00 65.19 97 VAL A CA 1
ATOM 804 C C . VAL A 1 97 ? -11.997 -8.256 3.971 1.00 65.19 97 VAL A C 1
ATOM 806 O O . VAL A 1 97 ? -12.778 -8.963 3.330 1.00 65.19 97 VAL A O 1
ATOM 809 N N . ASN A 1 98 ? -11.548 -8.588 5.180 1.00 65.00 98 ASN A N 1
ATOM 810 C CA . ASN A 1 98 ? -12.073 -9.735 5.917 1.00 65.00 98 ASN A CA 1
ATOM 811 C C . ASN A 1 98 ? -13.458 -9.383 6.492 1.00 65.00 98 ASN A C 1
ATOM 813 O O . ASN A 1 98 ? -13.661 -8.252 6.935 1.00 65.00 98 ASN A O 1
ATOM 817 N N . GLN A 1 99 ? -14.402 -10.333 6.449 1.00 52.38 99 GLN A N 1
ATOM 818 C CA . GLN A 1 99 ? -15.729 -10.193 7.073 1.00 52.38 99 GLN A CA 1
ATOM 819 C C . GLN A 1 99 ? -15.657 -10.272 8.596 1.00 52.38 99 GLN A C 1
ATOM 821 O O . GLN A 1 99 ? -14.828 -11.064 9.101 1.00 52.38 99 GLN A O 1
#

Organism: NCBI:txid129469

Sequence (99 aa):
TRSPVEQENKLAHLQSKMTLVKRFIQARRLYSEDPKEAIRQCELLLGEPDLDTTIRLGDVLGFLVDHHLQMQEFQMAYRYLEDMRKKIPCVNLNYYVNQ

pLDDT: mean 89.29, std 10.13, range [52.38, 97.62]

InterPro domains:
  IPR056156 IF140, C-terminal TPR domain [PF24760] (3-85)

Radius of gyration: 15.93 Å; chains: 1; bounding box: 40×20×46 Å

Secondary structure (DSSP, 8-state):
---HHHHHHHHHHHHHHHHHHHHHHHHHHHTTT-HHHHHHHHHHHHTSTTGGGTS-HHHHHHHHHHHHHHTT-HHHHHHHHHHHHHHSTT--GGGTS--